Protein AF-A0A6P0YA82-F1 (afdb_monomer_lite)

Radius of gyration: 11.9 Å; chains: 1; bounding box: 26×31×28 Å

Secondary structure (DSSP, 8-state):
---------GGGGGSTTT---HHHHHHHHTS-HHHHHHHHTTSSPPPHHHHHHHHHHHHHHHHH--

Foldseek 3Di:
DDDDQDFAQLLVCCDPPNVDDLVRSCVQLVHDSVVSVCCVVVVDGDDRVSRSSSSVVVVVVVVVVD

Sequence (66 aa):
MLTTIPEINPTILLYAPYNYSYKALAELLGVSPHAIKAWVSKRRPPASPVCKLAALLKQQLDRQAA

pLDDT: mean 89.86, std 9.48, range [50.0, 95.56]

Structure (mmCIF, N/CA/C/O backbone):
data_AF-A0A6P0YA82-F1
#
_entry.id   AF-A0A6P0YA82-F1
#
loop_
_atom_site.group_PDB
_atom_site.id
_atom_site.type_symbol
_atom_site.label_atom_id
_atom_site.label_alt_id
_atom_site.label_comp_id
_atom_site.label_asym_id
_atom_site.label_entity_id
_atom_site.label_seq_id
_atom_site.pdbx_PDB_ins_code
_atom_site.Cartn_x
_atom_site.Cartn_y
_atom_site.Cartn_z
_atom_site.occupancy
_atom_site.B_iso_or_equiv
_atom_site.auth_seq_id
_atom_site.auth_comp_id
_atom_site.auth_asym_id
_atom_site.auth_atom_id
_atom_site.pdbx_PDB_model_num
ATOM 1 N N . MET A 1 1 ? 14.673 24.335 12.416 1.00 50.00 1 MET A N 1
ATOM 2 C CA . MET A 1 1 ? 14.804 22.862 12.375 1.00 50.00 1 MET A CA 1
ATOM 3 C C . MET A 1 1 ? 14.160 22.369 11.091 1.00 50.00 1 MET A C 1
ATOM 5 O O . MET A 1 1 ? 13.038 22.773 10.823 1.00 50.00 1 MET A O 1
ATOM 9 N N . LEU A 1 2 ? 14.867 21.587 10.271 1.00 53.53 2 LEU A N 1
ATOM 10 C CA . LEU A 1 2 ? 14.285 20.988 9.064 1.00 53.53 2 LEU A CA 1
ATOM 11 C C . LEU A 1 2 ? 13.295 19.900 9.497 1.00 53.53 2 LEU A C 1
ATOM 13 O O . LEU A 1 2 ? 13.686 18.953 10.174 1.00 53.53 2 LEU A O 1
ATOM 17 N N . THR A 1 3 ? 12.019 20.055 9.154 1.00 66.81 3 THR A N 1
ATOM 18 C CA . THR A 1 3 ? 10.992 19.044 9.408 1.00 66.81 3 THR A CA 1
ATOM 19 C C . THR A 1 3 ? 11.238 17.851 8.489 1.00 66.81 3 THR A C 1
ATOM 21 O O . THR A 1 3 ? 11.090 17.929 7.270 1.00 66.81 3 THR A O 1
ATOM 24 N N . THR A 1 4 ? 11.661 16.729 9.063 1.00 78.31 4 THR A N 1
ATOM 25 C CA . THR A 1 4 ? 11.780 15.469 8.332 1.00 78.31 4 THR A CA 1
ATOM 26 C C . THR A 1 4 ? 10.380 14.928 8.068 1.00 78.31 4 THR A C 1
ATOM 28 O O . THR A 1 4 ? 9.668 14.518 8.982 1.00 78.31 4 THR A O 1
ATOM 31 N N . ILE A 1 5 ? 9.954 14.961 6.804 1.00 81.00 5 ILE A N 1
ATOM 32 C CA . ILE A 1 5 ? 8.701 14.316 6.401 1.00 81.00 5 ILE A CA 1
ATOM 33 C C . ILE A 1 5 ? 8.905 12.801 6.547 1.00 81.00 5 ILE A C 1
ATOM 35 O O . ILE A 1 5 ? 9.865 12.281 5.967 1.00 81.00 5 ILE A O 1
ATOM 39 N N . PRO A 1 6 ? 8.049 12.097 7.308 1.00 86.56 6 PRO A N 1
ATOM 40 C CA . PRO A 1 6 ? 8.163 10.654 7.462 1.00 86.56 6 PRO A CA 1
ATOM 41 C C . PRO A 1 6 ? 7.990 9.950 6.114 1.00 86.56 6 PRO A C 1
ATOM 43 O O . PRO A 1 6 ? 7.250 10.408 5.247 1.00 86.56 6 PRO A O 1
ATOM 46 N N . GLU A 1 7 ? 8.661 8.816 5.942 1.00 91.50 7 GLU A N 1
ATOM 47 C CA . GLU A 1 7 ? 8.502 7.959 4.768 1.00 91.50 7 GLU A CA 1
ATOM 48 C C . GLU A 1 7 ? 7.778 6.680 5.171 1.00 91.50 7 GLU A C 1
ATOM 50 O O . GLU A 1 7 ? 8.181 6.007 6.120 1.00 91.50 7 GLU A O 1
ATOM 55 N N . ILE A 1 8 ? 6.718 6.329 4.443 1.00 92.56 8 ILE A N 1
ATOM 56 C CA . ILE A 1 8 ? 6.029 5.048 4.621 1.00 92.56 8 ILE A CA 1
ATOM 57 C C . ILE A 1 8 ? 5.959 4.289 3.304 1.00 92.56 8 ILE A C 1
ATOM 59 O O . ILE A 1 8 ? 5.966 4.881 2.226 1.00 92.56 8 ILE A O 1
ATOM 63 N N . ASN A 1 9 ? 5.827 2.966 3.386 1.00 91.88 9 ASN A N 1
ATOM 64 C CA . ASN A 1 9 ? 5.528 2.173 2.204 1.00 91.88 9 ASN A CA 1
ATOM 65 C C . ASN A 1 9 ? 4.066 2.419 1.774 1.00 91.88 9 ASN A C 1
ATOM 67 O O . ASN A 1 9 ? 3.163 2.110 2.556 1.00 91.88 9 ASN A O 1
ATOM 71 N N . PRO A 1 10 ? 3.801 2.904 0.545 1.00 93.62 10 PRO A N 1
ATOM 72 C CA . PRO A 1 10 ? 2.447 3.201 0.090 1.00 93.62 10 PRO A CA 1
ATOM 73 C C . PRO A 1 10 ? 1.511 1.990 0.081 1.00 93.62 10 PRO A C 1
ATOM 75 O O . PRO A 1 10 ? 0.299 2.155 0.174 1.00 93.62 10 PRO A O 1
ATOM 78 N N . THR A 1 11 ? 2.046 0.765 0.016 1.00 93.75 11 THR A N 1
ATOM 79 C CA . THR A 1 11 ? 1.222 -0.452 0.038 1.00 93.75 11 THR A CA 1
ATOM 80 C C . THR A 1 11 ? 0.424 -0.611 1.330 1.00 93.75 11 THR A C 1
ATOM 82 O O . THR A 1 11 ? -0.547 -1.356 1.328 1.00 93.75 11 THR A O 1
ATOM 85 N N . ILE A 1 12 ? 0.792 0.074 2.422 1.00 93.81 12 ILE A N 1
ATOM 86 C CA . ILE A 1 12 ? 0.026 0.032 3.677 1.00 93.81 12 ILE A CA 1
ATOM 87 C C . ILE A 1 12 ? -1.405 0.559 3.503 1.00 93.81 12 ILE A C 1
ATOM 89 O O . ILE A 1 12 ? -2.320 0.063 4.149 1.00 93.81 12 ILE A O 1
ATOM 93 N N . LEU A 1 13 ? -1.612 1.503 2.578 1.00 93.19 13 LEU A N 1
ATOM 94 C CA . LEU A 1 13 ? -2.917 2.104 2.299 1.00 93.19 13 LEU A CA 1
ATOM 95 C C . LEU A 1 13 ? -3.876 1.133 1.581 1.00 93.19 13 LEU A C 1
ATOM 97 O O . LEU A 1 13 ? -5.072 1.395 1.510 1.00 93.19 13 LEU A O 1
ATOM 101 N N . LEU A 1 14 ? -3.380 -0.000 1.070 1.00 93.44 14 LEU A N 1
ATOM 102 C CA . LEU A 1 14 ? -4.218 -1.052 0.478 1.00 93.44 14 LEU A CA 1
ATOM 103 C C . LEU A 1 14 ? -4.922 -1.918 1.530 1.00 93.44 14 LEU A C 1
ATOM 105 O O . LEU A 1 14 ? -5.874 -2.620 1.199 1.00 93.44 14 LEU A O 1
ATOM 109 N N . TYR A 1 15 ? -4.442 -1.906 2.772 1.00 92.88 15 TYR A N 1
ATOM 110 C CA . TYR A 1 15 ? -4.947 -2.755 3.846 1.00 92.88 15 TYR A CA 1
ATOM 111 C C . TYR A 1 15 ? -5.797 -1.948 4.833 1.00 92.88 15 TYR A C 1
ATOM 113 O O . TYR 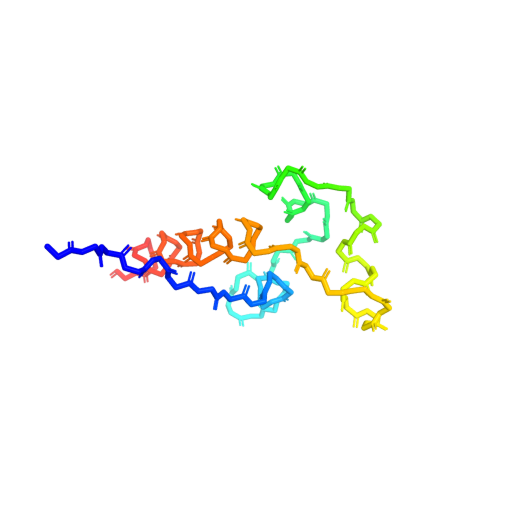A 1 15 ? -5.837 -0.713 4.792 1.00 92.88 15 TYR A O 1
ATOM 121 N N . ALA A 1 16 ? -6.488 -2.651 5.731 1.00 86.31 16 ALA A N 1
ATOM 122 C CA . ALA A 1 16 ? -7.260 -2.024 6.795 1.00 86.31 16 ALA A CA 1
ATOM 123 C C . ALA A 1 16 ? -6.357 -1.119 7.665 1.00 86.31 16 ALA A C 1
ATOM 125 O O . ALA A 1 16 ? -5.213 -1.493 7.939 1.00 86.31 16 ALA A O 1
ATOM 126 N N . PRO A 1 17 ? -6.845 0.055 8.111 1.00 89.75 17 PRO A N 1
ATOM 127 C CA . PRO A 1 17 ? -8.225 0.553 8.008 1.00 89.75 17 PRO A CA 1
ATOM 128 C C . PRO A 1 17 ? -8.570 1.283 6.693 1.00 89.75 17 PRO A C 1
ATOM 130 O O . PRO A 1 17 ? -9.737 1.584 6.466 1.00 89.75 17 PRO A O 1
ATOM 133 N N . TYR A 1 18 ? -7.596 1.565 5.824 1.00 89.44 18 TYR A N 1
ATOM 134 C CA . TYR A 1 18 ? -7.781 2.463 4.674 1.00 89.44 18 TYR A CA 1
ATOM 135 C C . TYR A 1 18 ? -8.430 1.790 3.454 1.00 89.44 18 TYR A C 1
ATOM 137 O O . TYR A 1 18 ? -9.208 2.426 2.751 1.00 89.44 18 TYR A O 1
ATOM 145 N N . ASN A 1 19 ? -8.132 0.505 3.214 1.00 91.50 19 ASN A N 1
ATOM 146 C CA . ASN A 1 19 ? -8.770 -0.345 2.195 1.00 91.50 19 ASN A CA 1
ATOM 147 C C . ASN A 1 19 ? -8.859 0.279 0.781 1.00 91.50 19 ASN A C 1
ATOM 149 O O . ASN A 1 19 ? -9.847 0.084 0.066 1.00 91.50 19 ASN A O 1
ATOM 153 N N . TYR A 1 20 ? -7.837 1.023 0.342 1.00 93.00 20 TYR A N 1
ATOM 154 C CA . TYR A 1 20 ? -7.842 1.597 -1.004 1.00 93.00 20 TYR A CA 1
ATOM 155 C C . TYR A 1 20 ? -7.743 0.519 -2.085 1.00 93.00 20 TYR A C 1
ATOM 157 O O . TYR A 1 20 ? -6.983 -0.444 -1.984 1.00 93.00 20 TYR A O 1
ATOM 165 N N . SER A 1 21 ? -8.445 0.740 -3.198 1.00 94.12 21 SER A N 1
ATOM 166 C CA . SER A 1 21 ? -8.204 -0.036 -4.414 1.00 94.12 21 SER A CA 1
ATOM 167 C C . SER A 1 21 ? -6.866 0.352 -5.052 1.00 94.12 21 SER A C 1
ATOM 169 O O . SER A 1 21 ? -6.419 1.496 -4.952 1.00 94.12 21 SER A O 1
ATOM 171 N N . TYR A 1 2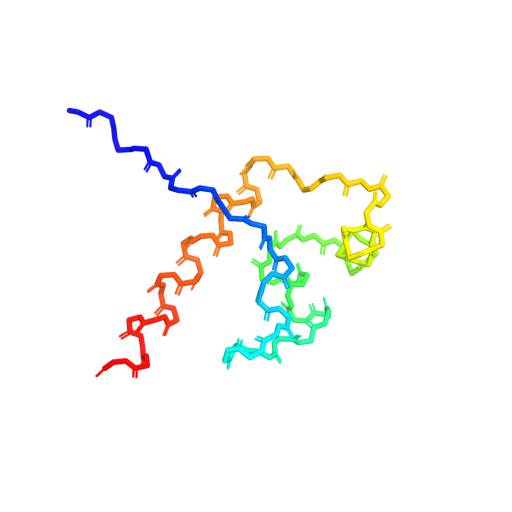2 ? -6.253 -0.573 -5.798 1.00 93.38 22 TYR A N 1
ATOM 172 C CA . TYR A 1 22 ? -5.037 -0.296 -6.576 1.00 93.38 22 TYR A CA 1
ATOM 173 C C . TYR A 1 22 ? -5.180 0.925 -7.490 1.00 93.38 22 TYR A C 1
ATOM 175 O O . TYR A 1 22 ? -4.226 1.673 -7.664 1.00 93.38 22 TYR A O 1
ATOM 183 N N . LYS A 1 23 ? -6.360 1.114 -8.091 1.00 94.62 23 LYS A N 1
ATOM 184 C CA . LYS A 1 23 ? -6.620 2.230 -9.003 1.00 94.62 23 LYS A CA 1
ATOM 185 C C . LYS A 1 23 ? -6.705 3.555 -8.243 1.00 94.62 23 LYS A C 1
ATOM 187 O O . LYS A 1 23 ? -6.007 4.492 -8.607 1.00 94.62 23 LYS A O 1
ATOM 192 N N . ALA A 1 24 ? -7.480 3.598 -7.160 1.00 93.94 24 ALA A N 1
ATOM 193 C CA . ALA A 1 24 ? -7.633 4.805 -6.350 1.00 93.94 24 ALA A CA 1
ATOM 194 C C . ALA A 1 24 ? -6.305 5.234 -5.710 1.00 93.94 24 ALA A C 1
ATOM 196 O O . ALA A 1 24 ? -5.950 6.408 -5.733 1.00 93.94 24 ALA A O 1
ATOM 197 N N . LEU A 1 25 ? -5.529 4.274 -5.196 1.00 94.38 25 LEU A N 1
ATOM 198 C CA . LEU A 1 25 ? -4.211 4.561 -4.639 1.00 94.38 25 LEU A CA 1
ATOM 199 C C . LEU A 1 25 ? -3.238 5.076 -5.714 1.00 94.38 25 LEU A C 1
ATOM 201 O O . LEU A 1 25 ? -2.443 5.969 -5.443 1.00 94.38 25 LEU A O 1
ATOM 205 N N . ALA A 1 26 ? -3.306 4.545 -6.938 1.00 95.38 26 ALA A N 1
ATOM 206 C CA . ALA A 1 26 ? -2.483 5.012 -8.055 1.00 95.38 26 ALA A CA 1
ATOM 207 C C . ALA A 1 26 ? -2.793 6.464 -8.418 1.00 95.38 26 ALA A C 1
ATOM 209 O O . ALA A 1 26 ? -1.871 7.266 -8.556 1.00 95.38 26 ALA A O 1
ATOM 210 N N . GLU A 1 27 ? -4.078 6.797 -8.512 1.00 95.25 27 GLU A N 1
ATOM 211 C CA . GLU A 1 27 ? -4.544 8.154 -8.795 1.00 95.25 27 GLU A CA 1
ATOM 212 C C . GLU A 1 27 ? -4.103 9.136 -7.701 1.00 95.25 27 GLU A C 1
ATOM 214 O O . GLU A 1 27 ? -3.530 10.176 -8.017 1.00 95.25 27 GLU A O 1
ATOM 219 N N . LEU A 1 28 ? -4.260 8.775 -6.422 1.00 93.19 28 LEU A N 1
ATOM 220 C CA . LEU A 1 28 ? -3.846 9.614 -5.288 1.00 93.19 28 LEU A CA 1
ATOM 221 C C . LEU A 1 28 ? -2.336 9.865 -5.232 1.00 93.19 28 LEU A C 1
ATOM 223 O O . LEU A 1 28 ? -1.901 10.953 -4.863 1.00 93.19 28 LEU A O 1
ATOM 227 N N . LEU A 1 29 ? -1.533 8.858 -5.577 1.00 93.00 29 LEU A N 1
ATOM 228 C CA . LEU A 1 29 ? -0.074 8.955 -5.548 1.00 93.00 29 LEU A CA 1
ATOM 229 C C . LEU A 1 29 ? 0.524 9.488 -6.861 1.00 93.00 29 LEU A C 1
ATOM 231 O O . LEU A 1 29 ? 1.740 9.663 -6.936 1.00 93.00 29 LEU A O 1
ATOM 235 N N . GLY A 1 30 ? -0.291 9.703 -7.899 1.00 94.50 30 GLY A N 1
ATOM 236 C CA . GLY A 1 30 ? 0.175 10.125 -9.223 1.00 94.50 30 GLY A CA 1
ATOM 237 C C . GLY A 1 30 ? 1.042 9.078 -9.934 1.00 94.50 30 GLY A C 1
ATOM 238 O O . GLY A 1 30 ? 1.972 9.429 -10.659 1.00 94.50 30 GLY A O 1
ATOM 239 N N . VAL A 1 31 ? 0.781 7.786 -9.714 1.00 94.81 31 VAL A N 1
ATOM 240 C CA . VAL A 1 31 ? 1.547 6.670 -10.299 1.00 94.81 31 VAL A CA 1
ATOM 241 C C . VAL A 1 31 ? 0.652 5.733 -11.102 1.00 94.81 31 VAL A C 1
ATOM 243 O O . VAL A 1 31 ? -0.568 5.763 -10.997 1.00 94.81 31 VAL A O 1
ATOM 246 N N . SER A 1 32 ? 1.246 4.839 -11.895 1.00 95.56 32 SER A N 1
ATOM 247 C CA . SER A 1 32 ? 0.465 3.811 -12.584 1.00 95.56 32 SER A CA 1
ATOM 248 C C . SER A 1 32 ? 0.015 2.698 -11.617 1.00 95.56 32 SER A C 1
ATOM 250 O O . SER A 1 32 ? 0.773 2.310 -10.722 1.00 95.56 32 SER A O 1
ATOM 252 N N . PRO A 1 33 ? -1.160 2.073 -11.829 1.00 94.38 33 PRO A N 1
ATOM 253 C CA . PRO A 1 33 ? -1.581 0.899 -11.053 1.00 94.38 33 PRO A CA 1
ATOM 254 C C . PRO A 1 33 ? -0.583 -0.269 -11.131 1.00 94.38 33 PRO A C 1
ATOM 256 O O . PRO A 1 33 ? -0.470 -1.074 -10.205 1.00 94.38 33 PRO A O 1
ATOM 259 N N . HIS A 1 34 ? 0.174 -0.356 -12.230 1.00 95.50 34 HIS A N 1
ATOM 260 C CA . HIS A 1 34 ? 1.248 -1.334 -12.398 1.00 95.50 34 HIS A CA 1
ATOM 261 C C . HIS A 1 34 ? 2.414 -1.099 -11.433 1.00 95.50 34 HIS A C 1
ATOM 263 O O . HIS A 1 34 ? 2.988 -2.073 -10.948 1.00 95.50 34 HIS A O 1
ATOM 269 N N . ALA A 1 35 ? 2.739 0.160 -11.119 1.00 94.88 35 ALA A N 1
ATOM 270 C CA . ALA A 1 35 ? 3.763 0.483 -10.129 1.00 94.88 35 ALA A CA 1
ATOM 271 C C . ALA A 1 35 ? 3.376 -0.068 -8.751 1.00 94.88 35 ALA A C 1
ATOM 273 O O . ALA A 1 35 ? 4.178 -0.751 -8.121 1.00 94.88 35 ALA A O 1
ATOM 274 N N . ILE A 1 36 ? 2.117 0.112 -8.343 1.00 94.19 36 ILE A N 1
ATOM 275 C CA . ILE A 1 36 ? 1.615 -0.411 -7.065 1.00 94.19 36 ILE A CA 1
ATOM 276 C C . ILE A 1 36 ? 1.674 -1.938 -7.031 1.00 94.19 36 ILE A C 1
ATOM 278 O O . ILE A 1 36 ? 2.170 -2.511 -6.062 1.00 94.19 36 ILE A O 1
ATOM 282 N N . LYS A 1 37 ? 1.238 -2.616 -8.102 1.00 94.56 37 LYS A N 1
ATOM 283 C CA . LYS A 1 37 ? 1.363 -4.080 -8.205 1.00 94.56 37 LYS A CA 1
ATOM 284 C C . LYS A 1 37 ? 2.821 -4.533 -8.072 1.00 94.56 37 LYS A C 1
ATOM 286 O O . LYS A 1 37 ? 3.098 -5.487 -7.352 1.00 94.56 37 LYS A O 1
ATOM 291 N N . ALA A 1 38 ? 3.759 -3.833 -8.711 1.00 95.25 38 ALA A N 1
ATOM 292 C CA . ALA A 1 38 ? 5.183 -4.142 -8.607 1.00 95.25 38 ALA A CA 1
ATOM 293 C C . ALA A 1 38 ? 5.731 -3.964 -7.179 1.00 95.25 38 ALA A C 1
ATOM 295 O O . ALA A 1 38 ? 6.570 -4.764 -6.760 1.00 95.25 38 ALA A O 1
ATOM 296 N N . TRP A 1 39 ? 5.243 -2.967 -6.431 1.00 94.88 39 TRP A N 1
ATOM 297 C CA . TRP A 1 39 ? 5.603 -2.754 -5.024 1.00 94.88 39 TRP A CA 1
ATOM 298 C C . TRP A 1 39 ? 5.081 -3.879 -4.129 1.00 94.88 39 TRP A C 1
ATOM 300 O O . TRP A 1 39 ? 5.840 -4.429 -3.334 1.00 94.88 39 TRP A O 1
ATOM 310 N N . VAL A 1 40 ? 3.817 -4.282 -4.307 1.00 93.50 40 VAL A N 1
ATOM 311 C CA . VAL A 1 40 ? 3.214 -5.404 -3.564 1.00 93.50 40 VAL A CA 1
ATOM 312 C C . VAL A 1 40 ? 3.959 -6.710 -3.846 1.00 93.50 40 VAL A C 1
ATOM 314 O O . VAL A 1 40 ? 4.269 -7.459 -2.924 1.00 93.50 40 VAL A O 1
ATOM 317 N N . SER A 1 41 ? 4.329 -6.960 -5.105 1.00 94.44 41 SER A N 1
ATOM 318 C CA . SER A 1 41 ? 5.134 -8.125 -5.497 1.00 94.44 41 SER A CA 1
ATOM 319 C C . SER A 1 41 ? 6.628 -8.003 -5.164 1.00 94.44 41 SER A C 1
ATOM 321 O O . SER A 1 41 ? 7.401 -8.857 -5.593 1.00 94.44 41 SER A O 1
ATOM 323 N N . LYS A 1 42 ? 7.061 -6.949 -4.454 1.00 92.31 42 LYS A N 1
ATOM 324 C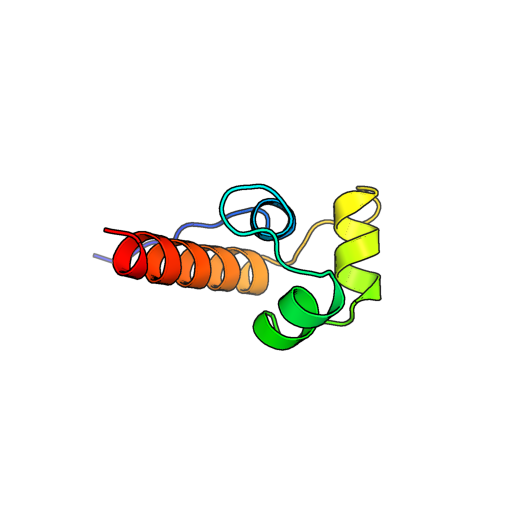 CA . LYS A 1 42 ? 8.464 -6.680 -4.078 1.00 92.31 42 LYS A CA 1
ATOM 325 C C . LYS A 1 42 ? 9.452 -6.644 -5.258 1.00 92.31 42 LYS A C 1
ATOM 327 O O . LYS A 1 42 ? 10.651 -6.803 -5.065 1.00 92.31 42 LYS A O 1
ATOM 332 N N . ARG A 1 43 ? 8.971 -6.410 -6.486 1.00 93.19 43 ARG A N 1
ATOM 333 C CA . ARG A 1 43 ? 9.814 -6.350 -7.697 1.00 93.19 43 ARG A CA 1
ATOM 334 C C . ARG A 1 43 ? 10.592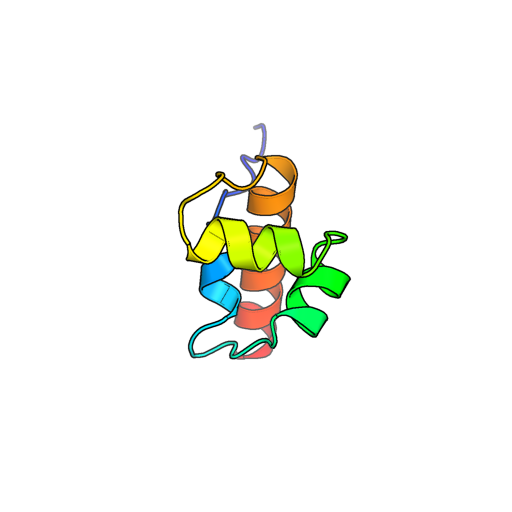 -5.041 -7.802 1.00 93.19 43 ARG A C 1
ATOM 336 O O . ARG A 1 43 ? 11.656 -5.008 -8.409 1.00 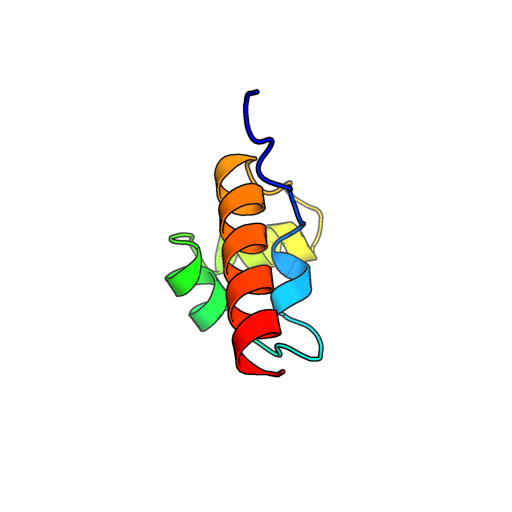93.19 43 ARG A O 1
ATOM 343 N N . ARG A 1 44 ? 10.039 -3.954 -7.259 1.00 91.88 44 ARG A N 1
ATOM 344 C CA . ARG A 1 44 ? 10.640 -2.615 -7.268 1.00 91.88 44 ARG A CA 1
ATOM 345 C C . ARG A 1 44 ? 10.244 -1.870 -5.990 1.00 91.88 44 ARG A C 1
ATOM 347 O O . ARG A 1 44 ? 9.083 -1.977 -5.602 1.00 91.88 44 ARG A O 1
ATOM 354 N N . PRO A 1 45 ? 11.143 -1.104 -5.352 1.00 92.12 45 PRO A N 1
ATOM 355 C CA . PRO A 1 45 ? 10.763 -0.231 -4.249 1.00 92.12 45 PRO A CA 1
ATOM 356 C C . PRO A 1 45 ? 10.083 1.062 -4.750 1.00 92.12 45 PRO A C 1
ATOM 358 O O . PRO A 1 45 ? 10.401 1.546 -5.844 1.00 92.12 45 PRO A O 1
ATO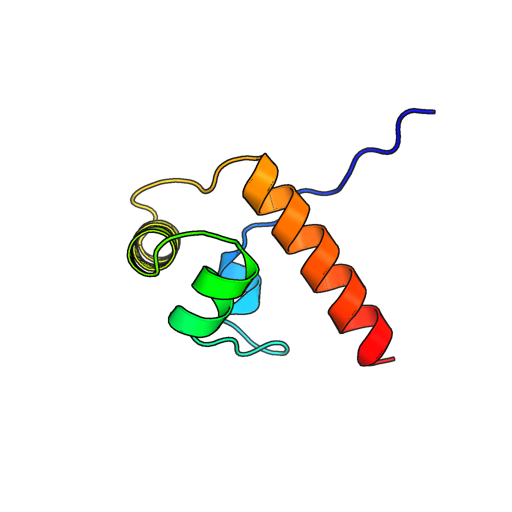M 361 N N . PRO A 1 46 ? 9.154 1.644 -3.973 1.00 94.00 46 PRO A N 1
ATOM 362 C CA . PRO A 1 46 ? 8.631 2.986 -4.225 1.00 94.00 46 PRO A CA 1
ATOM 363 C C . PRO A 1 46 ? 9.736 4.045 -4.080 1.00 94.00 46 PRO A C 1
ATOM 365 O O . PRO A 1 46 ? 10.691 3.873 -3.325 1.00 94.00 46 PRO A O 1
ATOM 368 N N . ALA A 1 47 ? 9.613 5.149 -4.818 1.00 93.25 47 ALA A N 1
ATOM 369 C CA . ALA A 1 47 ? 10.548 6.268 -4.716 1.00 93.25 47 ALA A CA 1
ATOM 370 C C . ALA A 1 47 ? 10.267 7.108 -3.456 1.00 93.25 47 ALA A C 1
ATOM 372 O O . ALA A 1 47 ? 9.106 7.291 -3.093 1.00 93.25 47 ALA A O 1
ATOM 373 N N . SER A 1 48 ? 11.310 7.688 -2.847 1.00 92.69 48 SER A N 1
ATOM 374 C CA . SER A 1 48 ? 11.203 8.510 -1.621 1.00 92.69 48 SER A CA 1
ATOM 375 C C . SER A 1 48 ? 10.103 9.591 -1.681 1.00 92.69 48 SER A C 1
ATOM 377 O O . SER A 1 48 ? 9.314 9.667 -0.739 1.00 92.69 48 SER A O 1
ATOM 379 N N . PRO A 1 49 ? 9.923 10.369 -2.774 1.00 93.00 49 PRO A N 1
ATOM 380 C CA . PRO A 1 49 ? 8.827 11.341 -2.858 1.00 93.00 49 PRO A CA 1
ATOM 381 C C . PRO A 1 49 ? 7.432 10.715 -2.715 1.00 93.00 49 PRO A C 1
ATOM 383 O O . PRO A 1 49 ? 6.561 11.289 -2.067 1.00 93.00 49 PRO A O 1
ATOM 386 N N . VAL A 1 50 ? 7.235 9.512 -3.263 1.00 94.69 50 VAL A N 1
ATOM 387 C CA . VAL A 1 50 ? 5.968 8.772 -3.170 1.00 94.69 50 VAL A CA 1
ATOM 388 C C . VAL A 1 50 ? 5.762 8.247 -1.748 1.00 94.69 50 VAL A C 1
ATOM 390 O O . VAL A 1 50 ? 4.652 8.314 -1.229 1.00 94.69 50 VAL A O 1
ATOM 393 N N . CYS A 1 51 ? 6.827 7.795 -1.082 1.00 94.62 51 CYS A N 1
ATOM 394 C CA . CYS A 1 51 ? 6.773 7.377 0.321 1.00 94.62 51 CYS A CA 1
ATOM 395 C C . CYS A 1 51 ? 6.399 8.532 1.261 1.00 94.62 51 CYS A C 1
ATOM 397 O O . CYS A 1 51 ? 5.608 8.345 2.186 1.00 94.62 51 CYS A O 1
ATOM 399 N N . LYS A 1 52 ? 6.938 9.731 1.010 1.00 93.75 52 LYS A N 1
ATOM 400 C CA . LYS A 1 52 ? 6.596 10.957 1.750 1.00 93.75 52 LYS A CA 1
ATOM 401 C C . LYS A 1 52 ? 5.146 11.362 1.523 1.00 93.75 52 LYS A C 1
ATOM 403 O O . LYS A 1 52 ? 4.432 11.665 2.473 1.00 93.75 52 LYS A O 1
ATOM 408 N N . LEU A 1 53 ? 4.692 11.325 0.272 1.00 93.50 53 LEU A N 1
ATOM 409 C CA . LEU A 1 53 ? 3.313 11.653 -0.075 1.00 93.50 53 LEU A CA 1
ATOM 410 C C . LEU A 1 53 ? 2.324 10.659 0.550 1.00 93.50 53 LEU A C 1
ATOM 412 O O . LEU A 1 53 ? 1.328 11.075 1.135 1.00 93.50 53 LEU A O 1
ATOM 416 N N . ALA A 1 54 ? 2.634 9.361 0.520 1.00 94.44 54 ALA A N 1
ATOM 417 C CA . ALA A 1 54 ? 1.844 8.349 1.213 1.00 94.44 54 ALA A CA 1
ATOM 418 C C . ALA A 1 54 ? 1.764 8.622 2.725 1.00 94.44 54 ALA A C 1
ATOM 420 O O . ALA A 1 54 ? 0.702 8.450 3.322 1.00 94.44 54 ALA A O 1
ATOM 421 N N . ALA A 1 55 ? 2.855 9.087 3.341 1.00 93.75 55 ALA A N 1
ATOM 422 C CA . ALA A 1 55 ? 2.877 9.408 4.765 1.00 93.75 55 ALA A CA 1
ATOM 423 C C . ALA A 1 55 ? 1.969 10.592 5.105 1.00 93.75 55 ALA A C 1
ATOM 425 O O . ALA A 1 55 ? 1.223 10.527 6.082 1.00 93.75 55 ALA A O 1
ATOM 426 N N . LEU A 1 56 ? 1.978 11.632 4.270 1.00 92.38 56 LEU A N 1
ATOM 427 C CA . LEU A 1 56 ? 1.077 12.775 4.411 1.00 92.38 56 LEU A CA 1
ATOM 428 C C . LEU A 1 56 ? -0.391 12.361 4.238 1.00 92.38 56 LEU A C 1
ATOM 430 O O . LEU A 1 56 ? -1.228 12.747 5.051 1.00 92.38 56 LEU A O 1
ATOM 434 N N . LEU A 1 57 ? -0.699 11.520 3.241 1.00 91.75 57 LEU A N 1
ATOM 435 C CA . LEU A 1 57 ? -2.053 10.986 3.049 1.00 91.75 57 LEU A CA 1
ATOM 436 C C . LEU A 1 57 ? -2.522 10.198 4.271 1.00 91.75 57 LEU A C 1
ATOM 438 O O . LEU A 1 57 ? -3.628 10.414 4.756 1.00 91.75 57 LEU A O 1
ATOM 442 N N . LYS A 1 58 ? -1.663 9.323 4.802 1.00 92.25 58 LYS A N 1
ATOM 443 C CA . LYS A 1 58 ? -1.965 8.548 6.006 1.00 92.25 58 LYS A CA 1
ATOM 444 C C . LYS A 1 58 ? -2.296 9.463 7.188 1.00 92.25 58 LYS A C 1
ATOM 446 O O . LYS A 1 58 ? -3.317 9.273 7.833 1.00 92.25 58 LYS A O 1
ATOM 451 N N . GLN A 1 59 ? -1.469 10.478 7.440 1.00 91.75 59 GLN A N 1
ATOM 452 C CA . GLN A 1 59 ? -1.694 11.442 8.524 1.00 91.75 59 GLN A CA 1
ATOM 453 C C . GLN A 1 59 ? -3.006 12.215 8.362 1.00 91.75 59 GLN A C 1
ATOM 455 O O . GLN A 1 59 ? -3.693 12.477 9.348 1.00 91.75 59 GLN A O 1
ATOM 460 N N . GLN A 1 60 ? -3.357 12.585 7.130 1.00 91.00 60 GLN A N 1
ATOM 461 C CA . GLN A 1 60 ? -4.614 13.267 6.849 1.00 91.00 60 GLN A CA 1
ATOM 462 C C . GLN A 1 60 ? -5.819 12.358 7.121 1.00 91.00 60 GLN A C 1
ATOM 464 O O . GLN A 1 60 ? -6.774 12.802 7.752 1.00 91.00 60 GLN A O 1
ATOM 469 N N . LEU A 1 61 ? -5.761 11.096 6.692 1.00 89.56 61 LEU A N 1
ATOM 470 C CA . LEU A 1 61 ? -6.822 10.112 6.924 1.00 89.56 61 LEU A CA 1
ATOM 471 C C . LEU A 1 61 ? -6.981 9.791 8.410 1.00 89.56 61 LEU A C 1
ATOM 473 O O . LEU A 1 61 ? -8.098 9.769 8.916 1.00 89.56 61 LEU A O 1
ATOM 477 N N . ASP A 1 62 ? -5.866 9.622 9.123 1.00 88.88 62 ASP A N 1
ATOM 478 C CA . ASP A 1 62 ? -5.870 9.391 10.569 1.00 88.88 62 ASP A CA 1
ATOM 479 C C . ASP A 1 62 ? -6.499 10.573 11.321 1.00 88.88 62 ASP A C 1
ATOM 481 O O . ASP A 1 62 ? -7.227 10.373 12.287 1.00 88.88 62 ASP A O 1
ATOM 485 N N . ARG A 1 63 ? -6.268 11.809 10.854 1.00 89.75 63 ARG A N 1
ATOM 486 C CA . ARG A 1 63 ? -6.887 13.014 11.423 1.00 89.75 63 ARG A CA 1
ATOM 487 C C . ARG A 1 63 ? -8.387 13.117 11.122 1.00 89.75 63 ARG A C 1
ATOM 489 O O . ARG A 1 63 ? -9.092 13.753 11.888 1.00 89.75 63 ARG A O 1
ATOM 496 N N . GLN A 1 64 ? -8.866 12.548 10.016 1.00 81.25 64 GLN A N 1
ATOM 497 C CA . GLN A 1 64 ? -10.292 12.543 9.660 1.00 81.25 64 GLN A CA 1
ATOM 498 C C . GLN A 1 64 ? -11.087 11.439 10.371 1.00 81.25 64 GLN A C 1
ATOM 500 O O . GLN A 1 64 ? -12.306 11.541 10.466 1.00 81.25 64 GLN A O 1
ATOM 505 N N . ALA A 1 65 ? -10.412 10.380 10.823 1.00 70.69 65 ALA A N 1
ATOM 506 C CA . ALA A 1 65 ? -11.022 9.258 11.533 1.00 70.69 65 ALA A CA 1
ATOM 507 C C . ALA A 1 65 ? -11.089 9.447 13.063 1.00 70.69 65 ALA A C 1
ATOM 509 O O . ALA A 1 65 ? -11.676 8.602 13.740 1.00 70.69 65 ALA A O 1
ATOM 510 N N . ALA A 1 66 ? -10.471 10.511 13.590 1.00 57.44 66 ALA A N 1
ATOM 511 C CA . ALA A 1 66 ? -10.457 10.897 15.004 1.00 57.44 66 ALA A CA 1
ATOM 512 C C . ALA A 1 66 ? -11.494 11.991 15.288 1.00 57.44 66 ALA A C 1
ATOM 514 O O . ALA A 1 66 ? -12.115 11.925 16.371 1.00 57.44 66 ALA A O 1
#